Protein AF-A0A3S3EPS0-F1 (afdb_monomer_lite)

Secondary structure (DSSP, 8-state):
---S---TT-BTGGGT--HHHHHHHHHHHHHHH-----TTSHHHHTT--BHHHHHHHHHHHHHHH-

Sequence (66 aa):
SFVGEITIATELDALGFDSLGLADVLWDVEQAYGIKIDMNTADAWSNLKNVGDVVEAVRGLLAKEA

pLDDT: mean 70.2, std 9.23, range [41.62, 83.62]

Structure (mmCIF, N/CA/C/O 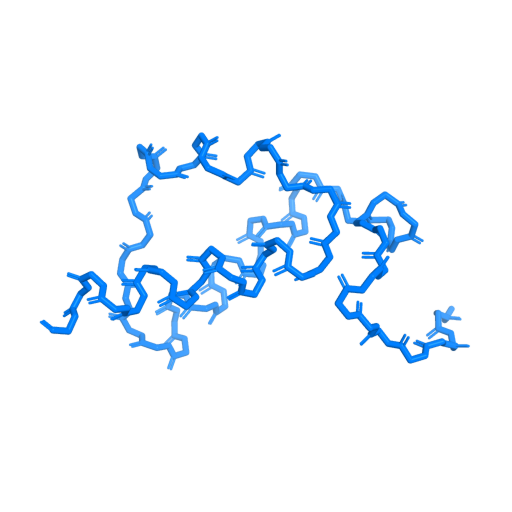backbone):
data_AF-A0A3S3EPS0-F1
#
_entry.id   AF-A0A3S3EPS0-F1
#
loop_
_atom_site.group_PDB
_atom_site.id
_atom_site.type_symbol
_atom_site.label_atom_id
_atom_site.label_alt_id
_atom_site.label_comp_id
_atom_site.label_asym_id
_atom_site.label_entity_id
_atom_site.label_seq_id
_atom_site.pdbx_PDB_ins_code
_atom_site.Cartn_x
_atom_site.Cartn_y
_atom_site.Cartn_z
_atom_site.occupancy
_atom_site.B_iso_or_equiv
_atom_site.auth_seq_id
_atom_site.auth_comp_id
_atom_site.auth_asym_id
_atom_site.auth_atom_id
_atom_site.pdbx_PDB_model_num
ATOM 1 N N . SER A 1 1 ? 3.542 -1.410 -22.894 1.00 41.62 1 SER A N 1
ATOM 2 C CA . SER A 1 1 ? 2.740 -2.465 -22.253 1.00 41.62 1 SER A CA 1
ATOM 3 C C . SER A 1 1 ? 3.664 -3.315 -21.409 1.00 41.62 1 SER A C 1
ATOM 5 O O . SER A 1 1 ? 4.506 -3.992 -21.986 1.00 41.62 1 SER A O 1
ATOM 7 N N . PHE A 1 2 ? 3.592 -3.230 -20.079 1.00 43.56 2 PHE A N 1
ATOM 8 C CA . PHE A 1 2 ? 4.283 -4.199 -19.226 1.00 43.56 2 PHE A CA 1
ATOM 9 C C . PHE A 1 2 ? 3.551 -5.537 -19.364 1.00 43.56 2 PHE A C 1
ATOM 11 O O . PHE A 1 2 ? 2.367 -5.640 -19.059 1.00 43.56 2 PHE A O 1
ATOM 18 N N . VAL A 1 3 ? 4.241 -6.523 -19.936 1.00 48.41 3 VAL A N 1
ATOM 19 C CA . VAL A 1 3 ? 3.769 -7.901 -20.121 1.00 48.41 3 VAL A CA 1
ATOM 20 C C . VAL A 1 3 ? 4.615 -8.768 -19.197 1.00 48.41 3 VAL A C 1
ATOM 22 O O . VAL A 1 3 ? 5.557 -9.429 -19.620 1.00 48.41 3 VAL A O 1
ATOM 25 N N . GLY A 1 4 ? 4.338 -8.672 -17.904 1.00 56.00 4 GLY A N 1
ATOM 26 C CA . GLY A 1 4 ? 4.966 -9.468 -16.861 1.00 56.00 4 GLY A CA 1
ATOM 27 C C . GLY A 1 4 ? 3.965 -9.602 -15.728 1.00 56.00 4 GLY A C 1
ATOM 28 O O . GLY A 1 4 ? 3.308 -8.623 -15.379 1.00 56.00 4 GLY A O 1
ATOM 29 N N . GLU A 1 5 ? 3.790 -10.815 -15.218 1.00 60.25 5 GL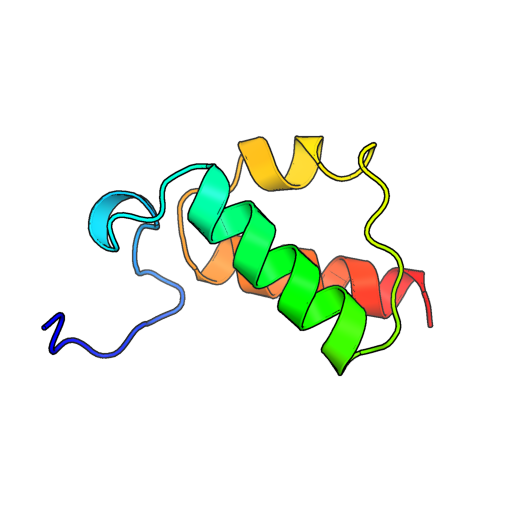U A N 1
ATOM 30 C CA . GLU A 1 5 ? 2.948 -11.073 -14.054 1.00 60.25 5 GLU A CA 1
ATOM 31 C C . GLU A 1 5 ? 3.409 -10.159 -12.910 1.00 60.25 5 GLU A C 1
ATOM 33 O O . GLU A 1 5 ? 4.578 -10.183 -12.522 1.00 60.25 5 GLU A O 1
ATOM 38 N N . ILE A 1 6 ? 2.520 -9.284 -12.432 1.00 65.12 6 ILE A N 1
ATOM 39 C CA . ILE A 1 6 ? 2.823 -8.417 -11.295 1.00 65.12 6 ILE A CA 1
ATOM 40 C C . ILE A 1 6 ? 2.809 -9.322 -10.069 1.00 65.12 6 ILE A C 1
ATOM 42 O O . ILE A 1 6 ? 1.754 -9.764 -9.618 1.00 65.12 6 ILE A O 1
ATOM 46 N N . THR A 1 7 ? 3.996 -9.639 -9.566 1.00 69.12 7 THR A N 1
ATOM 47 C CA . THR A 1 7 ? 4.162 -10.462 -8.369 1.00 69.12 7 THR A CA 1
ATOM 48 C C . THR A 1 7 ? 4.415 -9.562 -7.167 1.00 69.12 7 THR A C 1
ATOM 50 O O . THR A 1 7 ? 4.845 -8.421 -7.309 1.00 69.12 7 THR A O 1
ATOM 53 N N . ILE A 1 8 ? 4.227 -10.086 -5.957 1.00 73.00 8 ILE A N 1
ATOM 54 C CA . ILE A 1 8 ? 4.579 -9.368 -4.720 1.00 73.00 8 ILE A CA 1
ATOM 55 C C . ILE A 1 8 ? 6.068 -8.979 -4.642 1.00 73.00 8 ILE A C 1
ATOM 57 O O . ILE A 1 8 ? 6.423 -8.065 -3.911 1.00 73.00 8 ILE A O 1
ATOM 61 N N . ALA A 1 9 ? 6.943 -9.636 -5.409 1.00 71.75 9 ALA A N 1
ATOM 62 C CA . ALA A 1 9 ? 8.365 -9.306 -5.478 1.00 71.75 9 ALA A CA 1
ATOM 63 C C . ALA A 1 9 ? 8.682 -8.210 -6.510 1.00 71.75 9 ALA A C 1
ATOM 65 O O . ALA A 1 9 ? 9.829 -7.781 -6.616 1.00 71.75 9 ALA A O 1
ATOM 66 N N . THR A 1 10 ? 7.696 -7.781 -7.301 1.00 74.62 10 THR A N 1
ATOM 67 C CA . THR A 1 10 ? 7.897 -6.761 -8.326 1.00 74.62 10 THR A CA 1
ATOM 68 C C . THR A 1 10 ? 8.149 -5.412 -7.658 1.00 74.62 10 THR A C 1
ATOM 70 O O . THR A 1 10 ? 7.325 -4.939 -6.876 1.00 74.62 10 THR A O 1
ATOM 73 N N . GLU A 1 11 ? 9.293 -4.801 -7.964 1.00 72.31 11 GLU A N 1
ATOM 74 C CA . GLU A 1 11 ? 9.638 -3.466 -7.474 1.00 72.31 11 GLU A CA 1
ATOM 75 C C . GLU A 1 11 ? 8.697 -2.411 -8.068 1.00 72.31 11 GLU A C 1
ATOM 77 O O . GLU A 1 11 ? 8.379 -2.441 -9.260 1.00 72.31 11 GLU A O 1
ATOM 82 N N . LEU A 1 12 ? 8.260 -1.463 -7.239 1.00 69.56 12 LEU A N 1
ATOM 83 C CA . LEU A 1 12 ? 7.385 -0.365 -7.668 1.00 69.56 12 LEU A CA 1
ATOM 84 C C . LEU A 1 12 ? 8.097 0.544 -8.678 1.00 69.56 12 LEU A C 1
ATOM 86 O O . LEU A 1 12 ? 7.507 0.922 -9.692 1.00 69.56 12 LEU A O 1
ATOM 90 N N . ASP A 1 13 ? 9.395 0.775 -8.473 1.00 66.88 13 ASP A N 1
ATOM 91 C CA . ASP A 1 13 ? 10.256 1.494 -9.417 1.00 66.88 13 ASP A CA 1
ATOM 92 C C . ASP A 1 13 ? 10.312 0.797 -10.784 1.00 66.88 13 ASP A C 1
ATOM 94 O O . ASP A 1 13 ? 10.292 1.450 -11.829 1.00 66.88 13 ASP A O 1
ATOM 98 N N . ALA A 1 14 ? 10.309 -0.541 -10.804 1.00 65.94 14 ALA A N 1
ATOM 99 C CA . ALA A 1 14 ? 10.298 -1.311 -12.045 1.00 65.94 14 ALA A CA 1
ATOM 100 C C . ALA A 1 14 ? 8.954 -1.219 -12.786 1.00 65.94 14 ALA A C 1
ATOM 102 O O . ALA A 1 14 ? 8.925 -1.368 -14.006 1.00 65.94 14 ALA A O 1
ATOM 103 N N . LEU A 1 15 ? 7.853 -0.948 -12.078 1.00 66.00 15 LEU A N 1
ATOM 104 C CA . LEU A 1 15 ? 6.533 -0.703 -12.671 1.00 66.00 15 LEU A CA 1
ATOM 105 C C . LEU A 1 15 ? 6.359 0.740 -13.162 1.00 66.00 15 LEU A C 1
ATOM 107 O O . LEU A 1 15 ? 5.352 1.041 -13.804 1.00 66.00 15 LEU A O 1
ATOM 111 N N . GLY A 1 16 ? 7.323 1.623 -12.883 1.00 60.84 16 GLY A N 1
ATOM 112 C CA . GLY A 1 16 ? 7.176 3.056 -13.121 1.00 60.84 16 GLY A CA 1
ATOM 113 C C . GLY A 1 16 ? 6.095 3.677 -12.238 1.00 60.84 16 GLY A C 1
ATOM 114 O O . GLY A 1 16 ? 5.453 4.642 -12.654 1.00 60.84 16 GLY A O 1
ATOM 115 N N . PHE A 1 17 ? 5.857 3.098 -11.053 1.00 66.25 17 PHE A N 1
ATOM 116 C CA . PHE A 1 17 ? 4.960 3.677 -10.064 1.00 66.25 17 PHE A CA 1
ATOM 117 C C . PHE A 1 17 ? 5.594 4.948 -9.517 1.00 66.25 17 PHE A C 1
ATOM 119 O O . PHE A 1 17 ? 6.423 4.918 -8.615 1.00 66.25 17 PHE A O 1
ATOM 126 N N . ASP A 1 18 ? 5.211 6.076 -10.098 1.00 68.31 18 ASP A N 1
ATOM 127 C CA . ASP A 1 18 ? 5.554 7.369 -9.537 1.00 68.31 18 ASP A CA 1
ATOM 128 C C . ASP A 1 18 ? 4.696 7.640 -8.288 1.00 68.31 18 ASP A C 1
ATOM 130 O O . ASP A 1 18 ? 3.654 7.008 -8.075 1.00 68.31 18 ASP A O 1
ATOM 134 N N . SER A 1 19 ? 5.095 8.617 -7.476 1.00 66.31 19 SER A N 1
ATOM 135 C CA . SER A 1 19 ? 4.371 9.015 -6.248 1.00 66.31 19 SER A CA 1
ATOM 136 C C . SER A 1 19 ? 2.860 9.250 -6.456 1.00 66.31 19 SER A C 1
ATOM 138 O O . SER A 1 19 ? 2.056 8.971 -5.567 1.00 66.31 19 SER A O 1
ATOM 140 N N . LEU A 1 20 ? 2.463 9.702 -7.651 1.00 73.06 20 LEU A N 1
ATOM 141 C CA . LEU A 1 20 ? 1.065 9.892 -8.053 1.00 73.06 20 LEU A CA 1
ATOM 142 C C . LEU A 1 20 ? 0.334 8.576 -8.354 1.00 73.06 20 LEU A C 1
ATOM 144 O O . LEU A 1 20 ? -0.828 8.439 -7.993 1.00 73.06 20 LEU A O 1
ATOM 148 N N . GLY A 1 21 ? 1.011 7.593 -8.954 1.00 75.44 21 GLY A N 1
ATOM 149 C CA . GLY A 1 21 ? 0.422 6.275 -9.205 1.00 75.44 21 GLY A CA 1
ATOM 150 C C . GLY A 1 21 ? 0.107 5.551 -7.900 1.00 75.44 21 GLY A C 1
ATOM 151 O O . GLY A 1 21 ? -0.939 4.917 -7.774 1.00 75.44 21 GLY A O 1
ATOM 152 N N . LEU A 1 22 ? 0.977 5.704 -6.894 1.00 74.88 22 LEU A N 1
ATOM 153 C CA . LEU A 1 22 ? 0.719 5.185 -5.552 1.00 74.88 22 LEU A CA 1
ATOM 154 C C . LEU A 1 22 ? -0.520 5.846 -4.939 1.00 74.88 22 LEU A C 1
ATOM 156 O O . LEU A 1 22 ? -1.374 5.141 -4.416 1.00 74.88 22 LEU A O 1
ATOM 160 N N . ALA A 1 23 ? -0.657 7.170 -5.059 1.00 77.56 23 ALA A N 1
ATOM 161 C CA . ALA A 1 23 ? -1.840 7.886 -4.585 1.00 77.56 23 ALA A CA 1
ATOM 162 C C . ALA A 1 23 ? -3.136 7.413 -5.271 1.00 77.56 23 ALA A C 1
ATOM 164 O O . ALA A 1 23 ? -4.139 7.233 -4.582 1.00 77.56 23 ALA A O 1
ATOM 165 N N . ASP A 1 24 ? -3.106 7.145 -6.580 1.00 79.75 24 ASP A N 1
ATOM 166 C CA . ASP A 1 24 ? -4.261 6.607 -7.313 1.00 79.75 24 ASP A CA 1
ATOM 167 C C . ASP A 1 24 ? -4.654 5.204 -6.815 1.00 79.75 24 ASP A C 1
ATOM 169 O O . ASP A 1 24 ? -5.830 4.943 -6.575 1.00 79.75 24 ASP A O 1
ATOM 173 N N . VAL A 1 25 ? -3.687 4.311 -6.566 1.00 77.06 25 VAL A N 1
ATOM 174 C CA . VAL A 1 25 ? -3.979 2.976 -6.002 1.00 77.06 25 VAL A CA 1
ATOM 175 C C . VAL A 1 25 ? -4.539 3.067 -4.589 1.00 77.06 25 VAL A C 1
ATOM 177 O O . VAL A 1 25 ? -5.459 2.328 -4.242 1.00 77.06 25 VAL A O 1
ATOM 180 N N . LEU A 1 26 ? -3.997 3.963 -3.765 1.00 77.25 26 LEU A N 1
ATOM 181 C CA . LEU A 1 26 ? -4.503 4.189 -2.412 1.00 77.25 26 LEU A CA 1
ATOM 182 C C . LEU A 1 26 ? -5.942 4.675 -2.434 1.00 77.25 26 LEU A C 1
ATOM 184 O O . LEU A 1 26 ? -6.773 4.156 -1.691 1.00 77.25 26 LEU A O 1
ATOM 188 N N . TRP A 1 27 ? -6.236 5.614 -3.328 1.00 78.81 27 TRP A N 1
ATOM 189 C CA . TRP A 1 27 ? -7.582 6.115 -3.535 1.00 78.81 27 TRP A CA 1
ATOM 190 C C . TRP A 1 27 ? -8.534 5.011 -4.011 1.00 78.81 27 TRP A C 1
ATOM 192 O O . TRP A 1 27 ? -9.620 4.853 -3.452 1.00 78.81 27 TRP A O 1
ATOM 202 N N . ASP A 1 28 ? -8.122 4.194 -4.982 1.00 83.62 28 ASP A N 1
ATOM 203 C CA . ASP A 1 28 ? -8.918 3.061 -5.465 1.00 83.62 28 ASP A CA 1
ATOM 204 C C . ASP A 1 28 ? -9.202 2.045 -4.349 1.00 83.62 28 ASP A C 1
ATOM 206 O O . ASP A 1 28 ? -10.314 1.522 -4.253 1.00 83.62 28 ASP A O 1
ATOM 210 N N . VAL A 1 29 ? -8.234 1.791 -3.465 1.00 79.12 29 VAL A N 1
ATOM 211 C CA . VAL A 1 29 ? -8.401 0.914 -2.298 1.00 79.12 29 VAL A CA 1
ATOM 212 C C . VAL A 1 29 ? -9.338 1.535 -1.254 1.00 79.12 29 VAL A C 1
ATOM 214 O O . VAL A 1 29 ? -10.219 0.829 -0.757 1.00 79.12 29 VAL A O 1
ATOM 217 N N . GLU A 1 30 ? -9.209 2.831 -0.945 1.00 81.38 30 GLU A N 1
ATOM 218 C CA . GLU A 1 30 ? -10.154 3.543 -0.065 1.00 81.38 30 GLU A CA 1
ATOM 219 C C . GLU A 1 30 ? -11.587 3.417 -0.583 1.00 81.38 30 GLU A C 1
ATOM 221 O O . GLU A 1 30 ? -12.493 3.068 0.173 1.00 81.38 30 GLU A O 1
ATOM 226 N N . GLN A 1 31 ? -11.806 3.650 -1.880 1.00 83.06 31 GLN A N 1
ATOM 227 C CA . GLN A 1 31 ? -13.139 3.577 -2.478 1.00 83.06 31 GLN A CA 1
ATOM 228 C C . GLN A 1 31 ? -13.664 2.136 -2.560 1.00 83.06 31 GLN A C 1
ATOM 230 O O . GLN A 1 31 ? -14.840 1.898 -2.285 1.00 83.06 31 GLN A O 1
ATOM 235 N N . ALA A 1 32 ? -12.815 1.169 -2.923 1.00 82.06 32 ALA A N 1
ATOM 236 C CA . ALA A 1 32 ? -13.220 -0.226 -3.098 1.00 82.06 32 ALA A CA 1
ATOM 237 C C . ALA A 1 32 ? -13.579 -0.913 -1.773 1.00 82.06 32 ALA A C 1
ATOM 239 O O . ALA A 1 32 ? -14.508 -1.721 -1.734 1.00 82.06 32 ALA A O 1
ATOM 240 N N . TYR A 1 33 ? -12.853 -0.597 -0.699 1.00 76.62 33 TYR A N 1
ATOM 241 C CA . TYR A 1 33 ? -13.064 -1.202 0.618 1.00 76.62 33 TYR A CA 1
ATOM 242 C C . TYR A 1 33 ? -13.806 -0.288 1.599 1.00 76.62 33 TYR A C 1
ATOM 244 O O . TYR A 1 33 ? -14.195 -0.744 2.672 1.00 76.62 33 TYR A O 1
ATOM 252 N N . GLY A 1 34 ? -14.033 0.979 1.244 1.00 75.62 34 GLY A N 1
ATOM 253 C CA . GLY A 1 34 ? -14.690 1.962 2.106 1.00 75.62 34 GLY A CA 1
ATOM 254 C C . GLY A 1 34 ? -13.877 2.339 3.348 1.00 75.62 34 GLY A C 1
ATOM 255 O O . GLY A 1 34 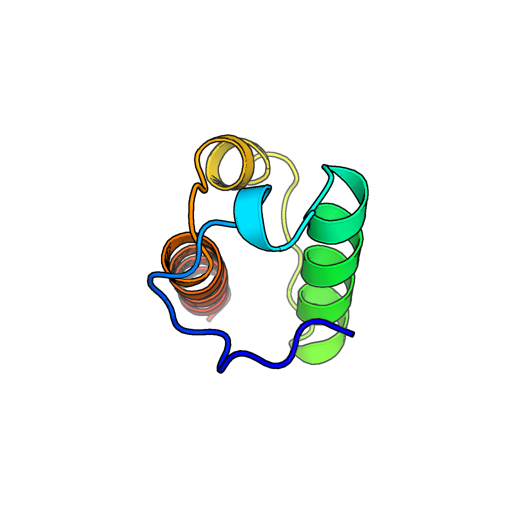? -14.459 2.827 4.314 1.00 75.62 34 GLY A O 1
ATOM 256 N N . ILE A 1 35 ? -12.565 2.088 3.340 1.00 75.19 35 ILE A N 1
ATOM 257 C CA . ILE A 1 35 ? -11.653 2.450 4.432 1.00 75.19 35 ILE A CA 1
A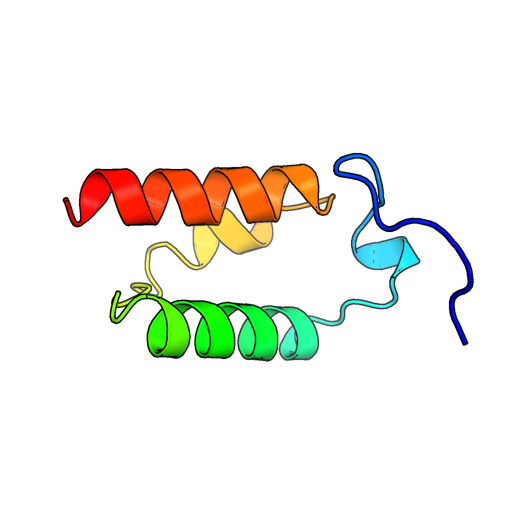TOM 258 C C . ILE A 1 35 ? -11.101 3.853 4.222 1.00 75.19 35 ILE A C 1
ATOM 260 O O . ILE A 1 35 ? -11.046 4.333 3.092 1.00 75.19 35 ILE A O 1
ATOM 264 N N . LYS A 1 36 ? -10.673 4.503 5.307 1.00 72.31 36 LYS A N 1
ATOM 265 C CA . LYS A 1 36 ? -10.030 5.816 5.246 1.00 72.31 36 LYS A CA 1
ATOM 266 C C . LYS A 1 36 ? -8.533 5.674 5.509 1.00 72.31 36 LYS A C 1
ATOM 268 O O . LYS A 1 36 ? -8.124 5.353 6.625 1.00 72.31 36 LYS A O 1
ATOM 273 N N . ILE A 1 37 ? -7.707 5.895 4.494 1.00 70.12 37 ILE A N 1
ATOM 274 C CA . ILE A 1 37 ? -6.251 5.820 4.617 1.00 70.12 37 ILE A CA 1
ATOM 275 C C . ILE A 1 37 ? -5.775 7.152 5.195 1.00 70.12 37 ILE A C 1
ATOM 277 O O . ILE A 1 37 ? -5.666 8.167 4.510 1.00 70.12 37 ILE A O 1
ATOM 281 N N . ASP A 1 38 ? -5.523 7.166 6.504 1.00 66.50 38 ASP A N 1
ATOM 282 C CA . ASP A 1 38 ? -4.999 8.347 7.187 1.00 66.50 38 ASP A CA 1
ATOM 283 C C . ASP A 1 38 ? -3.620 8.706 6.609 1.00 66.50 38 ASP A C 1
ATOM 285 O O . ASP A 1 38 ? -2.735 7.855 6.542 1.00 66.50 38 ASP A O 1
ATOM 289 N N . MET A 1 39 ? -3.391 9.964 6.224 1.00 58.00 39 MET A N 1
ATOM 290 C CA . MET A 1 39 ? -2.081 10.426 5.751 1.00 58.00 39 MET A CA 1
ATOM 291 C C . MET A 1 39 ? -0.976 10.297 6.812 1.00 58.00 39 MET A C 1
ATOM 293 O O . MET A 1 39 ? 0.197 10.357 6.477 1.00 58.00 39 MET A O 1
ATOM 297 N N . ASN A 1 40 ? -1.292 10.046 8.080 1.00 56.91 40 ASN A N 1
ATOM 298 C CA . ASN A 1 40 ? -0.283 9.650 9.067 1.00 56.91 40 ASN A CA 1
ATOM 299 C C . ASN A 1 40 ? 0.237 8.217 8.829 1.00 56.91 40 ASN A C 1
ATOM 301 O O . ASN A 1 40 ? 1.352 7.860 9.195 1.00 56.91 40 ASN A O 1
ATOM 305 N N . THR A 1 41 ? -0.567 7.388 8.160 1.00 58.75 41 THR A N 1
ATOM 306 C CA . THR A 1 41 ? -0.113 6.119 7.586 1.00 58.75 41 THR A CA 1
ATOM 307 C C . THR A 1 41 ? 0.602 6.328 6.254 1.00 58.75 41 THR A C 1
ATOM 309 O O . THR A 1 41 ? 1.283 5.393 5.861 1.00 58.75 41 THR A O 1
ATOM 312 N N . ALA A 1 42 ? 0.551 7.522 5.618 1.00 57.47 42 ALA A N 1
ATOM 313 C CA . ALA A 1 42 ? 1.334 7.891 4.414 1.00 57.47 42 ALA A CA 1
ATOM 314 C C . ALA A 1 42 ? 2.830 7.5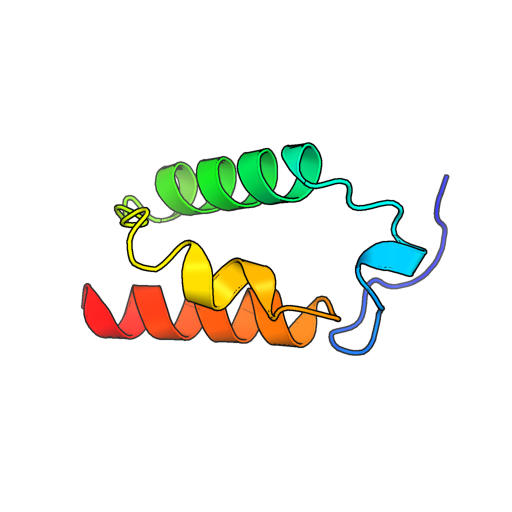50 4.576 1.00 57.47 42 ALA A C 1
ATOM 316 O O . ALA A 1 42 ? 3.465 7.077 3.637 1.00 57.47 42 ALA A O 1
ATOM 317 N N . ASP A 1 43 ? 3.365 7.701 5.792 1.00 62.75 43 ASP A N 1
ATOM 318 C CA . ASP A 1 43 ? 4.742 7.333 6.148 1.00 62.75 43 ASP A CA 1
ATOM 319 C C . ASP A 1 43 ? 5.023 5.821 6.079 1.00 62.75 43 ASP A C 1
ATOM 321 O O . ASP A 1 43 ? 6.164 5.406 5.886 1.00 62.75 43 ASP A O 1
ATOM 325 N N . ALA A 1 44 ? 4.005 4.966 6.203 1.00 66.31 44 ALA A N 1
ATOM 326 C CA . ALA A 1 44 ? 4.147 3.538 5.926 1.00 66.31 44 ALA A CA 1
ATOM 327 C C . ALA A 1 44 ? 4.295 3.277 4.420 1.00 66.31 44 ALA A C 1
ATOM 329 O O . ALA A 1 44 ? 4.957 2.317 4.032 1.00 66.31 44 ALA A O 1
ATOM 330 N N . TRP A 1 45 ? 3.738 4.155 3.579 1.00 67.81 45 TRP A N 1
ATOM 331 C CA . TRP A 1 45 ? 3.787 4.023 2.125 1.00 67.81 45 TRP A CA 1
ATOM 332 C C . TRP A 1 45 ? 5.087 4.548 1.510 1.00 67.81 45 TRP A C 1
ATOM 334 O O . TRP A 1 45 ? 5.496 4.082 0.450 1.00 67.81 45 TRP A O 1
ATOM 344 N N . SER A 1 46 ? 5.779 5.467 2.190 1.00 68.62 46 SER A N 1
ATOM 345 C CA . SER A 1 46 ? 7.077 6.000 1.747 1.00 68.62 46 SER A CA 1
ATOM 346 C C . SER A 1 46 ? 8.225 4.987 1.848 1.00 68.62 46 SER A C 1
ATOM 348 O O . SER A 1 46 ? 9.258 5.165 1.206 1.00 68.62 46 SER A O 1
ATOM 350 N N . ASN A 1 47 ? 8.045 3.906 2.615 1.00 69.56 47 ASN A N 1
ATOM 351 C CA . ASN A 1 47 ? 9.016 2.816 2.744 1.00 69.56 47 ASN A CA 1
ATOM 352 C C . ASN A 1 47 ? 8.736 1.614 1.829 1.00 69.56 47 ASN A C 1
ATOM 354 O O . ASN A 1 47 ? 9.489 0.638 1.877 1.00 69.56 47 ASN A O 1
ATOM 358 N N . LEU A 1 48 ? 7.681 1.655 1.013 1.00 73.75 48 LEU A N 1
ATOM 359 C CA . LEU A 1 48 ? 7.301 0.525 0.168 1.00 73.75 48 LEU A CA 1
ATOM 360 C C . LEU A 1 48 ? 8.222 0.452 -1.040 1.00 73.75 48 LEU A C 1
ATOM 362 O O . LEU A 1 48 ? 8.363 1.421 -1.785 1.00 73.75 48 LEU A O 1
ATOM 366 N N . LYS A 1 49 ? 8.845 -0.708 -1.239 1.00 74.12 49 LYS A N 1
ATOM 367 C CA . LYS A 1 49 ? 9.773 -0.929 -2.358 1.00 74.12 49 LYS A CA 1
ATOM 368 C C . LYS 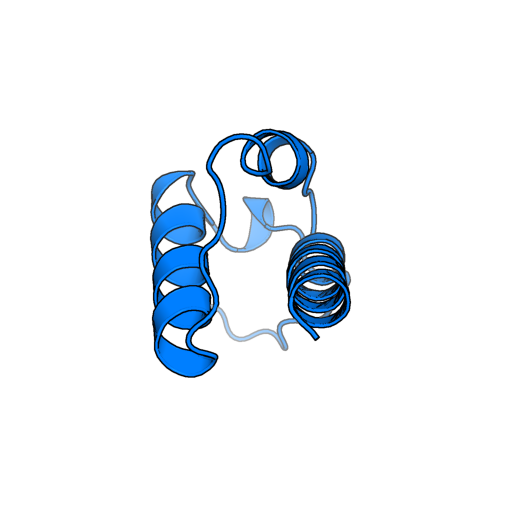A 1 49 ? 9.178 -1.825 -3.427 1.00 74.12 49 LYS A C 1
ATOM 370 O O . LYS A 1 49 ? 9.529 -1.718 -4.600 1.00 74.12 49 LYS A O 1
ATOM 375 N N . ASN A 1 50 ? 8.282 -2.716 -3.028 1.00 80.12 50 ASN A N 1
ATOM 376 C CA . ASN A 1 50 ? 7.683 -3.712 -3.900 1.00 80.12 50 ASN A CA 1
ATOM 377 C C . ASN A 1 50 ? 6.162 -3.778 -3.712 1.00 80.12 50 ASN A C 1
ATOM 379 O O . ASN A 1 50 ? 5.596 -3.260 -2.749 1.00 80.12 50 ASN A O 1
ATOM 383 N N . VAL A 1 51 ? 5.491 -4.420 -4.666 1.00 78.12 51 VAL A N 1
ATOM 384 C CA . VAL A 1 51 ? 4.033 -4.613 -4.646 1.00 78.12 51 VAL A CA 1
ATOM 385 C C . VAL A 1 51 ? 3.587 -5.414 -3.418 1.00 78.12 51 VAL A C 1
ATOM 387 O O . VAL A 1 51 ? 2.492 -5.191 -2.908 1.00 78.12 51 VAL A O 1
ATOM 390 N N . GLY A 1 52 ? 4.425 -6.319 -2.911 1.00 77.06 52 GLY A N 1
ATOM 391 C CA . GLY A 1 52 ? 4.167 -7.074 -1.687 1.00 77.06 52 GLY A CA 1
ATOM 392 C C . GLY A 1 52 ? 4.015 -6.173 -0.471 1.00 77.06 52 GLY A C 1
ATOM 393 O O . GLY A 1 52 ? 3.042 -6.319 0.265 1.00 77.06 52 GLY A O 1
ATOM 394 N N . ASP A 1 53 ? 4.907 -5.196 -0.317 1.00 78.81 53 ASP A N 1
ATOM 395 C CA . ASP A 1 53 ? 4.845 -4.222 0.767 1.00 78.81 53 ASP A CA 1
ATOM 396 C C . ASP A 1 53 ? 3.530 -3.418 0.691 1.00 78.81 53 ASP A C 1
ATOM 398 O O . ASP A 1 53 ? 2.878 -3.214 1.714 1.00 78.81 53 ASP A O 1
ATOM 402 N N . VAL A 1 54 ? 3.087 -3.018 -0.513 1.00 76.88 54 VAL A N 1
ATOM 403 C CA . VAL A 1 54 ? 1.793 -2.323 -0.719 1.00 76.88 54 VAL A CA 1
ATOM 404 C C . VAL A 1 54 ? 0.623 -3.206 -0.294 1.00 76.88 54 VAL A C 1
ATOM 406 O O . VAL A 1 54 ? -0.264 -2.755 0.430 1.00 76.88 54 VAL A O 1
ATOM 409 N N . VAL A 1 55 ? 0.610 -4.472 -0.719 1.00 77.75 55 VAL A N 1
ATOM 410 C CA . VAL A 1 55 ? -0.467 -5.417 -0.388 1.00 77.75 55 VAL A CA 1
ATOM 411 C C . VAL A 1 55 ? -0.524 -5.686 1.118 1.00 77.75 55 VAL A C 1
ATOM 413 O O . VAL A 1 55 ? -1.617 -5.723 1.686 1.00 77.75 55 VAL A O 1
ATOM 416 N N . GLU A 1 56 ? 0.624 -5.846 1.773 1.00 81.06 56 GLU A N 1
ATOM 417 C CA . GLU A 1 56 ? 0.710 -6.022 3.225 1.00 81.06 56 GLU A CA 1
ATOM 418 C C . GLU A 1 56 ? 0.265 -4.759 3.977 1.00 81.06 56 GLU A C 1
ATOM 420 O O . GLU A 1 56 ? -0.496 -4.861 4.939 1.00 81.06 56 GLU A O 1
ATOM 425 N N . ALA A 1 57 ? 0.644 -3.565 3.509 1.00 77.88 57 ALA A N 1
ATOM 426 C CA . ALA A 1 57 ? 0.203 -2.298 4.093 1.00 77.88 57 ALA A CA 1
ATOM 427 C C . ALA A 1 57 ? -1.323 -2.114 3.993 1.00 77.88 57 ALA A C 1
ATOM 429 O O . ALA A 1 57 ? -1.973 -1.801 4.995 1.00 77.88 57 ALA A O 1
ATOM 430 N N . VAL A 1 58 ? -1.916 -2.394 2.824 1.00 76.88 58 VAL A N 1
ATOM 431 C CA . VAL A 1 58 ? -3.380 -2.382 2.628 1.00 76.88 58 VAL A CA 1
ATOM 432 C C . VAL A 1 58 ? -4.063 -3.398 3.550 1.00 76.88 58 VAL A C 1
ATOM 434 O O . VAL A 1 58 ? -5.047 -3.068 4.211 1.00 76.88 58 VAL A O 1
ATOM 437 N N . ARG A 1 59 ? -3.539 -4.628 3.644 1.00 77.44 59 ARG A N 1
ATOM 438 C CA . ARG A 1 59 ? -4.080 -5.663 4.546 1.00 77.44 59 ARG A CA 1
ATOM 439 C C . ARG A 1 59 ? -3.994 -5.254 6.014 1.00 77.44 59 ARG A C 1
ATOM 441 O O . ARG A 1 59 ? -4.946 -5.487 6.757 1.00 77.44 59 ARG A O 1
ATOM 448 N N . GLY A 1 60 ? -2.889 -4.637 6.426 1.00 75.75 60 GLY A N 1
ATOM 449 C CA . GLY A 1 60 ? -2.704 -4.125 7.782 1.00 75.75 60 GLY A CA 1
ATOM 450 C C . GLY A 1 60 ? -3.705 -3.025 8.135 1.00 75.75 60 GLY A C 1
ATOM 451 O O . GLY A 1 60 ? -4.225 -3.006 9.249 1.00 75.75 60 GLY A O 1
ATOM 452 N N . LEU A 1 61 ? -4.029 -2.148 7.181 1.00 72.88 61 LEU A N 1
ATOM 453 C CA . LEU A 1 61 ? -5.058 -1.119 7.356 1.00 72.88 61 LEU A CA 1
ATOM 454 C C . LEU A 1 61 ? -6.463 -1.705 7.445 1.00 72.88 61 LEU A C 1
ATOM 456 O O . LEU A 1 61 ? -7.194 -1.367 8.373 1.00 72.88 61 LEU A O 1
ATOM 460 N N . LEU A 1 62 ? -6.807 -2.638 6.554 1.00 71.31 62 LEU A N 1
ATOM 461 C CA . LEU A 1 62 ? -8.083 -3.359 6.613 1.00 71.31 62 LEU A CA 1
ATOM 462 C C . LEU A 1 62 ? -8.269 -4.080 7.955 1.00 71.31 62 LEU A C 1
ATOM 464 O O . LEU A 1 62 ? -9.359 -4.061 8.512 1.00 71.31 62 LEU A O 1
ATOM 468 N N . ALA A 1 63 ? -7.208 -4.680 8.501 1.00 74.12 63 ALA A N 1
ATOM 469 C CA . ALA A 1 63 ? -7.253 -5.345 9.803 1.00 74.12 63 ALA A CA 1
ATOM 470 C C . ALA A 1 63 ? -7.381 -4.373 10.990 1.00 74.12 63 ALA A C 1
ATOM 472 O O . ALA A 1 63 ? -7.810 -4.782 12.066 1.00 74.12 63 ALA A O 1
ATOM 473 N N . LYS A 1 64 ? -6.985 -3.107 10.822 1.00 66.50 64 LYS A N 1
ATOM 474 C CA . LYS A 1 64 ? -7.058 -2.075 11.866 1.00 66.50 64 LYS A CA 1
ATOM 475 C C . LYS A 1 64 ? -8.417 -1.365 11.899 1.00 66.50 64 LYS A C 1
ATOM 477 O O . LYS A 1 64 ? -8.809 -0.890 12.959 1.00 66.50 64 LYS A O 1
ATOM 482 N N . GLU A 1 65 ? -9.102 -1.300 10.760 1.00 60.34 65 GLU A N 1
ATOM 483 C CA . GLU A 1 65 ? -10.458 -0.746 10.611 1.00 60.34 65 GLU A CA 1
ATOM 484 C C . GLU A 1 65 ? -11.578 -1.774 10.907 1.00 60.34 65 GLU A C 1
ATOM 486 O O . GLU A 1 65 ? -12.744 -1.386 10.973 1.00 60.34 65 GLU A O 1
ATOM 491 N N . ALA A 1 66 ? -11.239 -3.064 11.064 1.00 51.00 66 ALA A N 1
ATOM 492 C CA . ALA A 1 66 ? -12.170 -4.170 11.341 1.00 51.00 66 ALA A CA 1
ATOM 493 C C . ALA A 1 66 ? -12.344 -4.483 12.846 1.00 51.00 66 ALA A C 1
ATOM 495 O O . ALA A 1 66 ? -12.599 -3.545 13.634 1.00 51.00 66 ALA A O 1
#

Radius of gyration: 11.95 Å; chains: 1; bounding box: 25×22×34 Å

Foldseek 3Di:
DPPDPQDQAAFCVNVVCDPVNLVVVVVVLCVVVVFDDPCVCVVQVVPDGGNNSVVVSSVVRVVVVD